Protein AF-A0A9P4MHE4-F1 (afdb_monomer_lite)

Foldseek 3Di:
DDDDDPPPPDQDPVNVVVVVVVVVVVVQLVVLVVQLVVLLVVLVVCCVPPLLPLAQVSLVSNLVSCCSNVVPNGDDCPDSSVVSNVSNVVSVVVVVVVVVVVVVVVVVVD

Sequence (110 aa):
MTAPTASHTVPTASDVSSIAQDATKGQSDVDRAKNFAATASALGEKILQHPSEVTAQDANALKSAEAKHTGIRNPPADSVSAAAARLAAANEKAARLGKEAGAALEKADE

Structure (mmCIF, N/CA/C/O backbone):
data_AF-A0A9P4MHE4-F1
#
_entry.id   AF-A0A9P4MHE4-F1
#
loop_
_atom_site.group_PDB
_atom_site.id
_atom_site.type_symbol
_atom_site.label_atom_id
_atom_site.label_alt_id
_atom_site.label_comp_id
_atom_site.label_asym_id
_atom_site.label_entity_id
_atom_site.label_seq_id
_atom_site.pdbx_PDB_ins_code
_atom_site.Cartn_x
_atom_site.Cartn_y
_atom_site.Cartn_z
_atom_site.occupancy
_atom_site.B_iso_or_equiv
_atom_site.auth_seq_id
_atom_site.auth_comp_id
_atom_site.auth_asym_id
_atom_site.auth_atom_id
_atom_site.pdbx_PDB_model_num
ATOM 1 N N . MET A 1 1 ? -50.606 7.468 44.187 1.00 39.16 1 MET A N 1
ATOM 2 C CA . MET A 1 1 ? -49.773 7.948 43.067 1.00 39.16 1 MET A CA 1
ATOM 3 C C . MET A 1 1 ? -48.390 8.245 43.624 1.00 39.16 1 MET A C 1
ATOM 5 O O . MET A 1 1 ? -48.213 9.276 44.254 1.00 39.16 1 MET A O 1
ATOM 9 N N . THR A 1 2 ? -47.453 7.309 43.506 1.00 40.31 2 THR A N 1
ATOM 10 C CA . THR A 1 2 ? -46.069 7.450 43.986 1.00 40.31 2 THR A CA 1
ATOM 11 C C . THR A 1 2 ? -45.162 7.580 42.767 1.00 40.31 2 THR A C 1
ATOM 13 O O . THR A 1 2 ? -45.128 6.689 41.923 1.00 40.31 2 THR A O 1
ATOM 16 N N . ALA A 1 3 ? -44.496 8.727 42.637 1.00 42.62 3 ALA A N 1
ATOM 17 C CA . ALA A 1 3 ? -43.546 8.991 41.562 1.00 42.62 3 ALA A CA 1
ATOM 18 C C . ALA A 1 3 ? -42.250 8.189 41.794 1.00 42.62 3 ALA A C 1
ATOM 20 O O . ALA A 1 3 ? -41.770 8.160 42.930 1.00 42.62 3 ALA A O 1
ATOM 21 N N . PRO A 1 4 ? -41.657 7.557 40.766 1.00 51.12 4 PRO A N 1
ATOM 22 C CA . PRO A 1 4 ? -40.321 6.997 40.888 1.00 51.12 4 PRO A CA 1
ATOM 23 C C . PRO A 1 4 ? -39.298 8.138 40.856 1.00 51.12 4 PRO A C 1
ATOM 25 O O . PRO A 1 4 ? -39.131 8.823 39.847 1.00 51.12 4 PRO A O 1
ATOM 28 N N . THR A 1 5 ? -38.618 8.351 41.979 1.00 49.19 5 THR A N 1
ATOM 29 C CA . THR A 1 5 ? -37.421 9.188 42.063 1.00 49.19 5 THR A CA 1
ATOM 30 C C . THR A 1 5 ? -36.362 8.569 41.155 1.00 49.19 5 THR A C 1
ATOM 32 O O . THR A 1 5 ? -35.844 7.493 41.446 1.00 49.19 5 THR A O 1
ATOM 35 N N . ALA A 1 6 ? -36.070 9.209 40.024 1.00 53.03 6 ALA A N 1
ATOM 36 C CA . ALA A 1 6 ? -34.950 8.818 39.182 1.00 53.03 6 ALA A CA 1
ATOM 37 C C . ALA A 1 6 ? -33.659 9.028 39.986 1.00 53.03 6 ALA A C 1
ATOM 39 O O . ALA A 1 6 ? -33.253 10.167 40.221 1.00 53.03 6 ALA A O 1
ATOM 40 N N . SER A 1 7 ? -33.049 7.933 40.447 1.00 48.25 7 SER A N 1
ATOM 41 C CA . SER A 1 7 ? -31.710 7.940 41.033 1.00 48.25 7 SER A CA 1
ATOM 42 C C . SER A 1 7 ? -30.743 8.573 40.038 1.00 48.25 7 SER A C 1
ATOM 44 O O . SER A 1 7 ? -30.373 7.968 39.035 1.00 48.25 7 SER A O 1
ATOM 46 N N . HIS A 1 8 ? -30.355 9.814 40.315 1.00 53.66 8 HIS A N 1
ATOM 47 C CA . HIS A 1 8 ? -29.248 10.483 39.654 1.00 53.66 8 HIS A CA 1
ATOM 48 C C . HIS A 1 8 ? -27.963 9.828 40.178 1.00 53.66 8 HIS A C 1
ATOM 50 O O . HIS A 1 8 ? -27.409 10.238 41.197 1.00 53.66 8 HIS A O 1
ATOM 56 N N . THR A 1 9 ? -27.536 8.737 39.541 1.00 62.50 9 THR A N 1
ATOM 57 C CA . THR A 1 9 ? -26.241 8.116 39.828 1.00 62.50 9 THR A CA 1
ATOM 58 C C . THR A 1 9 ? -25.162 9.073 39.345 1.00 62.50 9 THR A C 1
ATOM 60 O O . THR A 1 9 ? -24.913 9.191 38.148 1.00 62.50 9 THR A O 1
ATOM 63 N N . VAL A 1 10 ? -24.556 9.804 40.278 1.00 69.75 10 VAL A N 1
ATOM 64 C CA . VAL A 1 10 ? -23.363 10.603 40.000 1.00 69.75 10 VAL A CA 1
ATOM 65 C C . VAL A 1 10 ? -22.253 9.612 39.631 1.00 69.75 10 VAL A C 1
ATOM 67 O O . VAL A 1 10 ? -21.977 8.724 40.442 1.00 69.75 10 VAL A O 1
ATOM 70 N N . PRO A 1 11 ? -21.652 9.690 38.430 1.00 65.56 11 PRO A N 1
ATOM 71 C CA . PRO A 1 11 ? -20.601 8.759 38.038 1.00 65.56 11 PRO A CA 1
ATOM 72 C C . PRO A 1 11 ? -19.432 8.865 39.020 1.00 65.56 11 PRO A C 1
ATOM 74 O O . PRO A 1 11 ? -18.929 9.955 39.302 1.00 65.56 11 PRO A O 1
ATOM 77 N N . THR A 1 12 ? -19.028 7.727 39.578 1.00 75.00 12 THR A N 1
ATOM 78 C CA . THR A 1 12 ? -17.900 7.640 40.505 1.00 75.00 12 THR A CA 1
ATOM 79 C C . THR A 1 12 ? -16.582 7.773 39.737 1.00 75.00 12 THR A C 1
ATOM 81 O O . THR A 1 12 ? -16.541 7.649 38.511 1.00 75.00 12 THR A O 1
ATOM 84 N N . ALA A 1 13 ? -15.465 8.001 40.433 1.00 73.19 13 ALA A N 1
ATOM 85 C CA . ALA A 1 13 ? -14.149 8.099 39.790 1.00 73.19 13 ALA A CA 1
ATOM 86 C C . ALA A 1 13 ? -13.804 6.864 38.923 1.00 73.19 13 ALA A C 1
ATOM 88 O O . ALA A 1 13 ? -13.125 6.991 37.902 1.00 73.19 13 ALA A O 1
ATOM 89 N N . SER A 1 14 ? -14.314 5.683 39.290 1.00 74.56 14 SER A N 1
ATOM 90 C CA . SER A 1 14 ? -14.167 4.439 38.526 1.00 74.56 14 SER A CA 1
ATOM 91 C C . SER A 1 14 ? -14.968 4.442 37.218 1.00 74.56 14 SER A C 1
ATOM 93 O O . SER A 1 14 ? -14.475 3.951 36.199 1.00 74.56 14 SER A O 1
ATOM 95 N N . ASP A 1 15 ? -16.160 5.043 37.214 1.00 74.94 15 ASP A N 1
ATOM 96 C CA . ASP A 1 15 ? -16.989 5.195 36.013 1.00 74.94 15 ASP A CA 1
ATOM 97 C C . ASP A 1 15 ? -16.339 6.175 35.030 1.00 74.94 15 ASP A C 1
ATOM 99 O O . ASP A 1 15 ? -16.204 5.878 33.845 1.00 74.94 15 ASP A O 1
ATOM 103 N N . VAL A 1 16 ? -15.835 7.310 35.531 1.00 74.12 16 VAL A N 1
ATOM 104 C CA . VAL A 1 16 ? -15.132 8.314 34.711 1.00 74.12 16 VAL A CA 1
ATOM 105 C C . VAL A 1 16 ? -13.859 7.733 34.088 1.00 74.12 16 VAL A C 1
ATOM 107 O O . VAL A 1 16 ? -13.575 7.983 32.917 1.00 74.12 16 VAL A O 1
ATOM 110 N N . SER A 1 17 ? -13.107 6.918 34.836 1.00 75.50 17 SER A N 1
ATOM 111 C CA . SER A 1 17 ? -11.908 6.252 34.314 1.00 75.50 17 SER A CA 1
ATOM 112 C C . SER A 1 17 ? -12.244 5.243 33.210 1.00 75.50 17 SER A C 1
ATOM 114 O O . SER A 1 17 ? -11.573 5.219 32.179 1.00 75.50 17 SER A O 1
ATOM 116 N N . SER A 1 18 ? -13.320 4.469 33.378 1.00 71.12 18 SER A N 1
ATOM 117 C CA . SER A 1 18 ? -13.773 3.497 32.374 1.00 71.12 18 SER A CA 1
ATOM 118 C C . SER A 1 18 ? -14.263 4.184 31.095 1.00 71.12 18 SER A C 1
ATOM 120 O O . SER A 1 18 ? -13.875 3.785 30.000 1.00 71.12 18 SER A O 1
ATOM 122 N N . ILE A 1 19 ? -15.031 5.273 31.221 1.00 73.25 19 ILE A N 1
ATOM 123 C CA . ILE A 1 19 ? -15.493 6.090 30.086 1.00 73.25 19 ILE A CA 1
ATOM 124 C C . ILE A 1 19 ? -14.304 6.707 29.334 1.00 73.25 19 ILE A C 1
ATOM 126 O O . ILE A 1 19 ? -14.277 6.698 28.105 1.00 73.25 19 ILE A O 1
ATOM 130 N N . ALA A 1 20 ? -13.291 7.207 30.049 1.00 70.75 20 ALA A N 1
ATOM 131 C CA . ALA A 1 20 ? -12.090 7.768 29.430 1.00 70.75 20 ALA A CA 1
ATOM 132 C C . ALA A 1 20 ? -11.262 6.707 28.682 1.00 70.75 20 ALA A C 1
ATOM 134 O O . ALA A 1 20 ? -10.747 6.973 27.594 1.00 70.75 20 ALA A O 1
ATOM 135 N N . GLN A 1 21 ? -11.145 5.494 29.232 1.00 69.38 21 GLN A N 1
ATOM 136 C CA . GLN A 1 21 ? -10.486 4.373 28.556 1.00 69.38 21 GLN A CA 1
ATOM 137 C C . GLN A 1 21 ? -11.248 3.910 27.307 1.00 69.38 21 GLN A C 1
ATOM 139 O O . GLN A 1 21 ? -10.626 3.567 26.305 1.00 69.38 21 GLN A O 1
ATOM 144 N N . ASP A 1 22 ? -12.578 3.914 27.341 1.00 66.00 22 ASP A N 1
ATOM 145 C CA . ASP A 1 22 ? -13.399 3.530 26.191 1.00 66.00 22 ASP A CA 1
ATOM 146 C C . ASP A 1 22 ? -13.330 4.585 25.073 1.00 66.00 22 ASP A C 1
ATOM 148 O O . ASP A 1 22 ? -13.058 4.266 23.914 1.00 66.00 22 ASP A O 1
ATOM 152 N N . ALA A 1 23 ? -13.422 5.868 25.439 1.00 63.88 23 ALA A N 1
ATOM 153 C CA . ALA A 1 23 ? -13.277 6.985 24.508 1.00 63.88 23 ALA A CA 1
ATOM 154 C C . ALA A 1 23 ? -11.889 7.018 23.838 1.00 63.8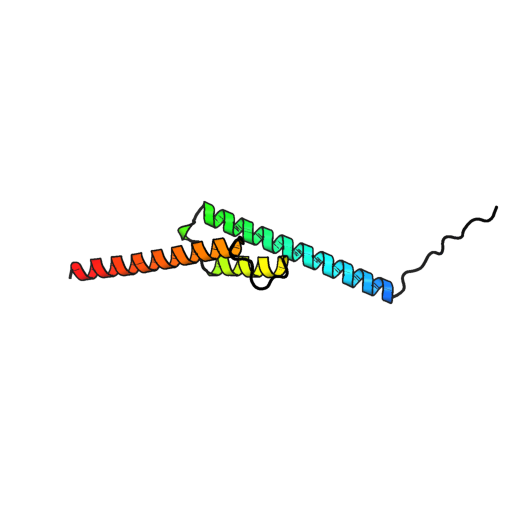8 23 ALA A C 1
ATOM 156 O O . ALA A 1 23 ? -11.781 7.230 22.630 1.00 63.88 23 ALA A O 1
ATOM 157 N N . THR A 1 24 ? -10.817 6.762 24.597 1.00 68.88 24 THR A N 1
ATOM 158 C CA . THR A 1 24 ? -9.444 6.718 24.057 1.00 68.88 24 THR A CA 1
ATOM 159 C C . THR A 1 24 ? -9.212 5.528 23.128 1.00 68.88 24 THR A C 1
ATOM 161 O O . THR A 1 24 ? -8.518 5.675 22.118 1.00 68.88 24 THR A O 1
ATOM 164 N N . LYS A 1 25 ? -9.819 4.366 23.406 1.00 69.00 25 LYS A N 1
ATOM 165 C CA . LYS A 1 25 ? -9.813 3.220 22.481 1.00 69.00 25 LYS A CA 1
ATOM 166 C C . LYS A 1 25 ? -10.545 3.550 21.182 1.00 69.00 25 LYS A C 1
ATOM 168 O O . LYS A 1 25 ? -9.944 3.416 20.119 1.00 69.00 25 LYS A O 1
ATOM 173 N N . GLY A 1 26 ? -11.767 4.082 21.269 1.00 71.06 26 GLY A N 1
ATOM 174 C CA . GLY A 1 26 ? -12.547 4.489 20.097 1.00 71.06 26 GLY A CA 1
ATOM 175 C C . GLY A 1 26 ? -11.821 5.519 19.228 1.00 71.06 26 GLY A C 1
ATOM 176 O O . GLY A 1 26 ? -11.776 5.385 18.005 1.00 71.06 26 GLY A O 1
ATOM 177 N N . GLN A 1 27 ? -11.163 6.503 19.847 1.00 73.06 27 GLN A N 1
ATOM 178 C CA . GLN A 1 27 ? -10.353 7.485 19.123 1.00 73.06 27 GLN A CA 1
ATOM 179 C C . GLN A 1 27 ? -9.153 6.824 18.423 1.00 73.06 27 GLN A C 1
ATOM 181 O O . GLN A 1 27 ? -8.900 7.074 17.245 1.00 73.06 27 GLN A O 1
ATOM 186 N N . SER A 1 28 ? -8.480 5.893 19.104 1.00 82.31 28 SER A N 1
ATOM 187 C CA . SER A 1 28 ? -7.350 5.139 18.549 1.00 82.31 28 SER A CA 1
ATOM 188 C C . SER A 1 28 ? -7.742 4.227 17.378 1.00 82.31 28 SER A C 1
ATOM 190 O O . SER A 1 28 ? -6.923 3.981 16.491 1.00 82.31 28 SER A O 1
ATOM 192 N N . ASP A 1 29 ? -8.959 3.680 17.357 1.00 82.62 29 ASP A N 1
ATOM 193 C CA . ASP A 1 29 ? -9.480 2.904 16.222 1.00 82.62 29 ASP A CA 1
ATOM 194 C C . ASP A 1 29 ? -9.782 3.800 15.011 1.00 82.62 29 ASP A C 1
ATOM 196 O O . ASP A 1 29 ? -9.388 3.479 13.885 1.00 82.62 29 ASP A O 1
ATOM 200 N N . VAL A 1 30 ? -10.400 4.963 15.244 1.00 86.94 30 VAL A N 1
ATOM 201 C CA . VAL A 1 30 ? -10.672 5.964 14.200 1.00 86.94 30 VAL A CA 1
ATOM 202 C C . VAL A 1 30 ? -9.374 6.476 13.576 1.00 86.94 30 VAL A C 1
ATOM 204 O O . VAL A 1 30 ? -9.276 6.577 12.351 1.00 86.94 30 VAL A O 1
ATOM 207 N N . ASP A 1 31 ? -8.358 6.760 14.387 1.00 89.44 31 ASP A N 1
ATOM 208 C CA . ASP A 1 31 ? -7.068 7.251 13.900 1.00 89.44 31 ASP A CA 1
ATOM 209 C C . ASP A 1 31 ? -6.333 6.192 13.067 1.00 89.44 31 ASP A C 1
ATOM 211 O O . ASP A 1 31 ? -5.772 6.501 12.013 1.00 89.44 31 ASP A O 1
ATOM 215 N N . ARG A 1 32 ? -6.398 4.916 13.472 1.00 90.38 32 ARG A N 1
ATOM 216 C CA . ARG A 1 32 ? -5.832 3.801 12.694 1.00 90.38 32 ARG A CA 1
ATOM 217 C C . ARG A 1 32 ? -6.544 3.615 11.355 1.00 90.38 32 ARG A C 1
ATOM 219 O O . ARG A 1 32 ? -5.867 3.421 10.345 1.00 90.38 32 ARG A O 1
ATOM 226 N N . ALA A 1 33 ? -7.873 3.727 11.331 1.00 89.69 33 ALA A N 1
ATOM 227 C CA . ALA A 1 33 ? -8.661 3.667 10.101 1.00 89.69 33 ALA A CA 1
ATOM 228 C C . ALA A 1 33 ? -8.340 4.829 9.149 1.00 89.69 33 ALA A C 1
ATOM 230 O O . ALA A 1 33 ? -8.082 4.600 7.968 1.00 89.69 33 ALA A O 1
ATOM 231 N N . LYS A 1 34 ? -8.274 6.065 9.663 1.00 92.38 34 LYS A N 1
ATOM 232 C CA . LYS A 1 34 ? -7.893 7.249 8.877 1.00 92.38 34 LYS A CA 1
ATOM 233 C C . LYS A 1 34 ? -6.486 7.123 8.305 1.00 92.38 34 LYS A C 1
ATOM 235 O O . LYS A 1 34 ? -6.281 7.399 7.127 1.00 92.38 34 LYS A O 1
ATOM 240 N N . ASN A 1 35 ? -5.530 6.671 9.116 1.00 92.38 35 ASN A N 1
ATOM 241 C CA . ASN A 1 35 ? -4.155 6.463 8.674 1.00 92.38 35 ASN A CA 1
ATOM 242 C C . ASN A 1 35 ? -4.066 5.404 7.565 1.00 92.38 35 ASN A C 1
ATOM 244 O O . ASN A 1 35 ? -3.373 5.611 6.570 1.00 92.38 35 ASN A O 1
ATOM 248 N N . PHE A 1 36 ? -4.774 4.280 7.711 1.00 93.06 36 PHE A N 1
ATOM 249 C CA . PHE A 1 36 ? -4.840 3.262 6.664 1.00 93.06 36 PHE A CA 1
ATOM 250 C C . PHE A 1 36 ? -5.470 3.798 5.378 1.00 93.06 36 PHE A C 1
ATOM 252 O O . PHE A 1 36 ? -4.852 3.672 4.325 1.00 93.06 36 PHE A O 1
ATOM 259 N N . ALA A 1 37 ? -6.625 4.461 5.462 1.00 93.38 37 ALA A N 1
ATOM 260 C CA . ALA A 1 37 ? -7.290 5.044 4.300 1.00 93.38 37 ALA A CA 1
ATOM 261 C C . ALA A 1 37 ? -6.400 6.069 3.578 1.00 93.38 37 ALA A C 1
ATOM 263 O O . ALA A 1 37 ? -6.237 5.986 2.367 1.00 93.38 37 ALA A O 1
ATOM 264 N N . ALA A 1 38 ? -5.757 6.982 4.313 1.00 94.00 38 ALA A N 1
ATOM 265 C CA . ALA A 1 38 ? -4.849 7.971 3.732 1.00 94.00 38 ALA A CA 1
ATOM 266 C C . ALA A 1 38 ? -3.649 7.314 3.028 1.00 94.00 38 ALA A C 1
ATOM 268 O O . ALA A 1 38 ? -3.295 7.697 1.915 1.00 94.00 38 ALA A O 1
ATOM 269 N N . THR A 1 39 ? -3.058 6.289 3.651 1.00 93.56 39 THR A N 1
ATOM 270 C CA . THR A 1 39 ? -1.913 5.560 3.080 1.00 93.56 39 THR A CA 1
ATOM 271 C C . THR A 1 39 ? -2.325 4.768 1.837 1.00 93.56 39 THR A C 1
ATOM 273 O O . THR A 1 39 ? -1.602 4.754 0.844 1.00 93.56 39 THR A O 1
ATOM 276 N N . ALA A 1 40 ? -3.498 4.128 1.873 1.00 92.88 40 ALA A N 1
ATOM 277 C CA . ALA A 1 40 ? -4.051 3.376 0.753 1.00 92.88 40 ALA A CA 1
ATOM 278 C C . ALA A 1 40 ? -4.381 4.288 -0.435 1.00 92.88 40 ALA A C 1
ATOM 280 O O . ALA A 1 40 ? -4.027 3.951 -1.561 1.00 92.88 40 ALA A O 1
ATOM 281 N N . SER A 1 41 ? -4.996 5.450 -0.191 1.00 93.44 41 SER A N 1
ATOM 282 C CA . SER A 1 41 ? -5.305 6.429 -1.237 1.00 93.44 41 SER A CA 1
ATOM 283 C C . SER A 1 41 ? -4.042 6.996 -1.877 1.00 93.44 41 SER A C 1
ATOM 285 O O . SER A 1 41 ? -3.923 6.951 -3.096 1.00 93.44 41 SER A O 1
ATOM 287 N N . ALA A 1 42 ? -3.068 7.447 -1.077 1.00 92.25 42 ALA A N 1
ATOM 288 C CA . ALA A 1 42 ? -1.813 7.989 -1.601 1.00 92.25 42 ALA A CA 1
ATOM 289 C C . ALA A 1 42 ? -1.053 6.956 -2.449 1.00 92.25 42 ALA A C 1
ATOM 291 O O . ALA A 1 42 ? -0.524 7.272 -3.515 1.00 92.25 42 ALA A O 1
ATOM 292 N N . LEU A 1 43 ? -1.034 5.693 -2.008 1.00 92.62 43 LEU A N 1
ATOM 293 C CA . LEU A 1 43 ? -0.425 4.624 -2.789 1.00 92.62 43 LEU A CA 1
ATOM 294 C C . LEU A 1 43 ? -1.241 4.282 -4.039 1.00 92.62 43 LEU A C 1
ATOM 296 O O . LEU A 1 43 ? -0.657 4.052 -5.091 1.00 92.62 43 LEU A O 1
ATOM 300 N N . GLY A 1 44 ? -2.571 4.280 -3.954 1.00 92.06 44 GLY A N 1
ATOM 301 C CA . GLY A 1 44 ? -3.455 4.085 -5.103 1.00 92.06 44 GLY A CA 1
ATOM 302 C C . GLY A 1 44 ? -3.236 5.141 -6.187 1.00 92.06 44 GLY A C 1
ATOM 303 O O . GLY A 1 44 ? -3.080 4.798 -7.356 1.00 92.06 44 GLY A O 1
ATOM 304 N N . GLU A 1 45 ? -3.130 6.412 -5.803 1.00 93.75 45 GLU A N 1
ATOM 305 C CA . GLU A 1 45 ? -2.795 7.507 -6.718 1.00 93.75 45 GLU A CA 1
ATOM 306 C C . GLU A 1 45 ? -1.413 7.316 -7.345 1.00 93.75 45 GLU A C 1
ATOM 308 O O . GLU A 1 45 ? -1.270 7.432 -8.563 1.00 93.75 45 GLU A O 1
ATOM 313 N N . LYS A 1 46 ? -0.408 6.941 -6.543 1.00 92.75 46 LYS A N 1
ATOM 314 C CA . LYS A 1 46 ? 0.940 6.653 -7.045 1.00 92.75 46 LYS A CA 1
ATOM 315 C C . LYS A 1 46 ? 0.948 5.486 -8.033 1.00 92.75 46 LYS A C 1
ATOM 317 O O . LYS A 1 46 ? 1.612 5.574 -9.057 1.00 92.75 46 LYS A O 1
ATOM 322 N N . ILE A 1 47 ? 0.186 4.424 -7.774 1.00 92.75 47 ILE A N 1
ATOM 323 C CA . ILE A 1 47 ? 0.032 3.286 -8.694 1.00 92.75 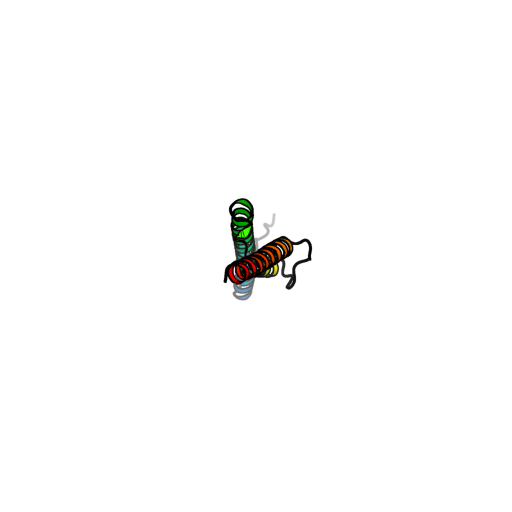47 ILE A CA 1
ATOM 324 C C . ILE A 1 47 ? -0.587 3.735 -10.024 1.00 92.75 47 ILE A C 1
ATOM 326 O O . ILE A 1 47 ? -0.163 3.268 -11.076 1.00 92.75 47 ILE A O 1
ATOM 330 N N . LEU A 1 48 ? -1.578 4.630 -9.988 1.00 91.50 48 LEU A N 1
ATOM 331 C CA . LEU A 1 48 ? -2.259 5.115 -11.190 1.00 91.50 48 LEU A CA 1
ATOM 332 C C . LEU A 1 48 ? -1.391 6.069 -12.020 1.00 91.50 48 LEU A C 1
ATOM 334 O O . LEU A 1 48 ? -1.390 5.975 -13.244 1.00 91.50 48 LEU A O 1
ATOM 338 N N . GLN A 1 49 ? -0.676 6.987 -11.369 1.00 94.00 49 GLN A N 1
ATOM 339 C CA . GLN A 1 49 ? 0.101 8.029 -12.051 1.00 94.00 49 GLN A CA 1
ATOM 340 C C . GLN A 1 49 ? 1.515 7.562 -12.407 1.00 94.00 49 GLN A C 1
ATOM 342 O O . GLN A 1 49 ? 2.005 7.820 -13.505 1.00 94.00 49 GLN A O 1
ATOM 347 N N . HIS A 1 50 ? 2.161 6.851 -11.485 1.00 92.88 50 HIS A N 1
ATOM 348 C CA . HIS A 1 50 ? 3.568 6.467 -11.556 1.00 92.88 50 HIS A CA 1
ATOM 349 C C . HIS A 1 50 ? 3.766 5.015 -11.087 1.00 92.88 50 HIS A C 1
ATOM 351 O O . HIS A 1 50 ? 4.464 4.761 -10.098 1.00 92.88 50 HIS A O 1
ATOM 357 N N . PRO A 1 51 ? 3.182 4.023 -11.791 1.00 88.38 51 PRO A N 1
ATOM 358 C CA . PRO A 1 51 ? 3.230 2.624 -11.369 1.00 88.38 51 PRO A CA 1
ATOM 359 C C . PRO A 1 51 ? 4.656 2.100 -11.198 1.00 88.38 51 PRO A C 1
ATOM 361 O O . PRO A 1 51 ? 4.892 1.303 -10.296 1.00 88.38 51 PRO A O 1
ATOM 364 N N . SER A 1 52 ? 5.610 2.569 -12.010 1.00 90.12 52 SER A N 1
ATOM 365 C CA . SER A 1 52 ? 7.032 2.198 -11.954 1.00 90.12 52 SER A CA 1
ATOM 366 C C . SER A 1 52 ? 7.789 2.773 -10.754 1.00 90.12 52 SER A C 1
ATOM 368 O O . SER A 1 52 ? 8.868 2.288 -10.423 1.00 90.12 52 SER A O 1
ATOM 370 N N . GLU A 1 53 ? 7.248 3.800 -10.098 1.00 91.75 53 GLU A N 1
ATOM 371 C CA . GLU A 1 53 ? 7.864 4.445 -8.932 1.00 91.75 53 GLU A CA 1
ATOM 372 C C . GLU A 1 53 ? 7.396 3.842 -7.607 1.00 91.75 53 GLU A C 1
ATOM 374 O O . GLU A 1 53 ? 7.848 4.256 -6.537 1.00 91.75 53 GLU A O 1
ATOM 379 N N . VAL A 1 54 ? 6.469 2.884 -7.645 1.00 92.44 54 VAL A N 1
ATOM 380 C CA . VAL A 1 54 ? 6.011 2.173 -6.450 1.00 92.44 54 VAL A CA 1
ATOM 381 C C . VAL A 1 54 ? 7.163 1.344 -5.890 1.00 92.44 54 VAL A C 1
ATOM 383 O O . VAL A 1 54 ? 7.730 0.500 -6.585 1.00 92.44 54 VAL A O 1
ATOM 386 N N . THR A 1 55 ? 7.499 1.587 -4.622 1.00 93.62 55 THR A N 1
ATOM 387 C CA . THR A 1 55 ? 8.662 0.997 -3.949 1.00 93.62 55 THR A CA 1
ATOM 388 C C . THR A 1 55 ? 8.269 0.042 -2.825 1.00 93.62 55 THR A C 1
ATOM 390 O O . THR A 1 55 ? 7.141 0.044 -2.326 1.00 93.62 55 THR A O 1
ATOM 393 N N . ALA A 1 56 ? 9.238 -0.750 -2.355 1.00 92.88 56 ALA A N 1
ATOM 394 C CA . ALA A 1 56 ? 9.052 -1.615 -1.192 1.00 92.88 56 ALA A CA 1
ATOM 395 C C . ALA A 1 56 ? 8.731 -0.819 0.089 1.00 92.88 56 ALA A C 1
ATOM 397 O O . ALA A 1 56 ? 8.039 -1.323 0.975 1.00 92.88 56 ALA A O 1
ATOM 398 N N . GLN A 1 57 ? 9.197 0.431 0.188 1.00 92.94 57 GLN A N 1
ATOM 399 C CA . GLN A 1 57 ? 8.878 1.313 1.309 1.00 92.94 57 GLN A CA 1
ATOM 400 C C . GLN A 1 57 ? 7.389 1.670 1.329 1.00 92.94 57 GLN A C 1
ATOM 402 O O . GLN A 1 57 ? 6.760 1.579 2.384 1.00 92.94 57 GLN A O 1
ATOM 407 N N . ASP A 1 58 ? 6.818 2.003 0.169 1.00 92.19 58 ASP A N 1
ATOM 408 C CA . ASP A 1 58 ? 5.394 2.325 0.046 1.00 92.19 58 ASP A CA 1
ATOM 409 C C . ASP A 1 58 ? 4.522 1.124 0.447 1.00 92.19 58 ASP A C 1
ATOM 411 O O . ASP A 1 58 ? 3.589 1.244 1.245 1.00 92.19 58 ASP A O 1
ATOM 415 N N . ALA A 1 59 ? 4.885 -0.069 -0.035 1.00 92.31 59 ALA A N 1
ATOM 416 C CA . ALA A 1 59 ? 4.201 -1.310 0.316 1.00 92.31 59 ALA A CA 1
ATOM 417 C C . ALA A 1 59 ? 4.294 -1.634 1.819 1.00 92.31 59 ALA A C 1
ATOM 419 O O . ALA A 1 59 ? 3.306 -2.045 2.432 1.00 92.31 59 ALA A O 1
ATOM 420 N N . ASN A 1 60 ? 5.457 -1.415 2.442 1.00 93.12 60 ASN A N 1
ATOM 421 C CA . ASN A 1 60 ? 5.648 -1.628 3.879 1.00 93.12 60 ASN A CA 1
ATOM 422 C C . ASN A 1 60 ? 4.869 -0.622 4.737 1.00 93.12 60 ASN A C 1
ATOM 424 O O . ASN A 1 60 ? 4.333 -1.002 5.783 1.00 93.12 60 ASN A O 1
ATOM 428 N N . ALA A 1 61 ? 4.774 0.638 4.304 1.00 92.81 61 ALA A N 1
ATOM 429 C CA . ALA A 1 61 ? 3.957 1.645 4.974 1.00 92.81 61 ALA A CA 1
ATOM 430 C C . ALA A 1 61 ? 2.480 1.229 4.975 1.00 92.81 61 ALA A C 1
ATOM 432 O O . ALA A 1 61 ? 1.848 1.201 6.036 1.00 92.81 61 ALA A O 1
ATOM 433 N N . LEU A 1 62 ? 1.964 0.798 3.817 1.00 93.69 62 LEU A N 1
ATOM 434 C CA . LEU A 1 62 ? 0.595 0.305 3.704 1.00 93.69 62 LEU A CA 1
ATOM 435 C C . LEU A 1 62 ? 0.368 -0.958 4.544 1.00 93.69 62 LEU A C 1
ATOM 437 O O . LEU A 1 62 ? -0.625 -1.039 5.261 1.00 93.69 62 LEU A O 1
ATOM 441 N N . LYS A 1 63 ? 1.311 -1.909 4.537 1.00 93.12 63 LYS A N 1
ATOM 442 C CA . LYS A 1 63 ? 1.246 -3.130 5.358 1.00 93.12 63 LYS A CA 1
ATOM 443 C C . LYS A 1 63 ? 1.176 -2.825 6.854 1.00 93.12 63 LYS A C 1
ATOM 445 O O . LYS A 1 63 ? 0.396 -3.438 7.577 1.00 93.12 63 LYS A O 1
ATOM 450 N N . SER A 1 64 ? 1.981 -1.874 7.327 1.00 92.44 64 SER A N 1
ATOM 451 C CA . SER A 1 64 ? 1.981 -1.439 8.729 1.00 92.44 64 SER A CA 1
ATOM 452 C C . SER A 1 64 ? 0.661 -0.770 9.109 1.00 92.44 64 SER A C 1
AT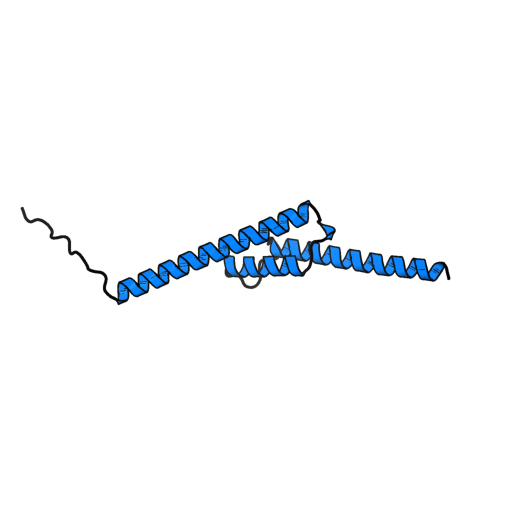OM 454 O O . SER A 1 64 ? 0.102 -1.051 10.171 1.00 92.44 64 SER A O 1
ATOM 456 N N . ALA A 1 65 ? 0.131 0.084 8.232 1.00 91.75 65 ALA A N 1
ATOM 457 C CA . ALA A 1 65 ? -1.156 0.731 8.443 1.00 91.75 65 ALA A CA 1
ATOM 458 C C . ALA A 1 65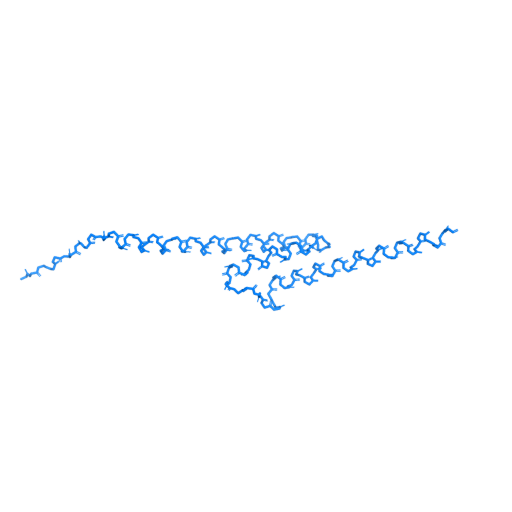 ? -2.311 -0.288 8.454 1.00 91.75 65 ALA A C 1
ATOM 460 O O . ALA A 1 65 ? -3.152 -0.247 9.350 1.00 91.75 65 ALA A O 1
ATOM 461 N N . GLU A 1 66 ? -2.300 -1.250 7.528 1.00 91.50 66 GLU A N 1
ATOM 462 C CA . GLU A 1 66 ? -3.289 -2.328 7.432 1.00 91.50 66 GLU A CA 1
ATOM 463 C C . GLU A 1 66 ? -3.256 -3.239 8.662 1.00 91.50 66 GLU A C 1
ATOM 465 O O . GLU A 1 66 ? -4.301 -3.540 9.236 1.00 91.50 66 GLU A O 1
ATOM 470 N N . ALA A 1 67 ? -2.067 -3.627 9.129 1.00 92.06 67 ALA A N 1
ATOM 471 C CA . ALA A 1 67 ? -1.918 -4.466 10.315 1.00 92.06 67 ALA A CA 1
ATOM 472 C C . ALA A 1 67 ? -2.422 -3.775 11.590 1.00 92.06 67 ALA A C 1
ATOM 474 O O . ALA A 1 67 ? -3.027 -4.411 12.450 1.00 92.06 67 ALA A O 1
ATOM 475 N N . LYS A 1 68 ? -2.211 -2.459 11.709 1.00 89.31 68 LYS A N 1
ATOM 476 C CA . LYS A 1 68 ? -2.746 -1.663 12.824 1.00 89.31 68 LYS A CA 1
ATOM 477 C C . LYS A 1 68 ? -4.265 -1.534 12.744 1.00 89.31 68 LYS A C 1
ATOM 479 O O . LYS A 1 68 ? -4.927 -1.615 13.777 1.00 89.31 68 LYS A O 1
ATOM 484 N N . HIS A 1 69 ? -4.799 -1.325 11.543 1.00 89.12 69 HIS A N 1
ATOM 485 C CA . HIS A 1 69 ? -6.230 -1.147 11.315 1.00 89.12 69 HIS A CA 1
ATOM 486 C C . HIS A 1 69 ? -7.023 -2.444 11.523 1.00 89.12 69 HIS A C 1
ATOM 488 O O . HIS A 1 69 ? -8.025 -2.441 12.226 1.00 89.12 69 HIS A O 1
ATOM 494 N N . THR A 1 70 ? -6.546 -3.554 10.961 1.00 87.62 70 THR A N 1
ATOM 495 C CA . THR A 1 70 ? -7.210 -4.868 11.031 1.00 87.62 70 THR A CA 1
ATOM 496 C C . THR A 1 70 ? -6.858 -5.659 12.291 1.00 87.62 70 THR A C 1
ATOM 498 O O . THR A 1 70 ? -7.528 -6.635 12.614 1.00 87.62 70 THR A O 1
ATOM 501 N N . GLY A 1 71 ? -5.779 -5.289 12.990 1.00 87.12 71 GLY A N 1
ATOM 502 C CA . GLY A 1 71 ? -5.206 -6.081 14.082 1.00 87.12 71 GLY A CA 1
ATOM 503 C C . GLY A 1 71 ? -4.451 -7.332 13.611 1.00 87.12 71 GLY A C 1
ATOM 504 O O . GLY A 1 71 ? -3.938 -8.087 14.437 1.00 87.12 71 GLY A O 1
ATOM 505 N N . ILE A 1 72 ? -4.348 -7.564 12.297 1.00 87.94 72 ILE A N 1
ATOM 506 C CA . ILE A 1 72 ? -3.705 -8.747 11.721 1.00 87.94 72 ILE A CA 1
ATOM 507 C C . ILE A 1 72 ? -2.263 -8.403 11.353 1.00 87.94 72 ILE A C 1
ATOM 509 O O . ILE A 1 72 ? -1.998 -7.684 10.394 1.00 87.94 72 ILE A O 1
ATOM 513 N N . ARG A 1 73 ? -1.298 -8.967 12.090 1.00 83.62 73 ARG A N 1
ATOM 514 C CA . ARG A 1 73 ? 0.138 -8.678 11.902 1.00 83.62 73 ARG A CA 1
ATOM 515 C C . ARG A 1 73 ? 0.637 -8.936 10.476 1.00 83.62 73 ARG A C 1
ATOM 517 O O . ARG A 1 73 ? 1.546 -8.247 10.016 1.00 83.62 73 ARG A O 1
ATOM 524 N N . ASN A 1 74 ? 0.086 -9.940 9.801 1.00 84.31 74 ASN A N 1
ATOM 525 C CA . ASN A 1 74 ? 0.437 -10.263 8.426 1.00 84.31 74 ASN A CA 1
ATOM 526 C C . ASN A 1 74 ? -0.849 -10.313 7.588 1.00 84.31 74 ASN A C 1
ATOM 528 O O . ASN A 1 74 ? -1.564 -11.313 7.667 1.00 84.31 74 ASN A O 1
ATOM 532 N N . PRO A 1 75 ? -1.162 -9.237 6.844 1.00 82.69 75 PRO A N 1
ATOM 533 C CA . PRO A 1 75 ? -2.342 -9.188 5.992 1.00 82.69 75 PRO A CA 1
ATOM 534 C C . PRO A 1 75 ? -2.372 -10.355 4.990 1.00 82.69 75 PRO A C 1
ATOM 536 O O . PRO A 1 75 ? -1.305 -10.850 4.603 1.00 82.69 75 PRO A O 1
ATOM 539 N N . PRO A 1 76 ? -3.568 -10.815 4.584 1.00 85.00 76 PRO A N 1
ATOM 540 C CA . PRO A 1 76 ? -3.708 -11.906 3.626 1.00 85.00 76 PRO A CA 1
ATOM 541 C C . PRO A 1 76 ? -3.045 -11.575 2.283 1.00 85.00 76 PRO A C 1
ATOM 543 O O . PRO A 1 76 ? -2.839 -10.416 1.933 1.00 85.00 76 PRO A O 1
ATOM 546 N N . ALA A 1 77 ? -2.720 -12.603 1.499 1.00 84.69 77 ALA A N 1
ATOM 547 C CA . ALA A 1 77 ? -2.042 -12.441 0.207 1.00 84.69 77 ALA A CA 1
ATOM 548 C C . ALA A 1 77 ? -2.882 -11.690 -0.848 1.00 84.69 77 ALA A C 1
ATOM 550 O O . ALA A 1 77 ? -2.355 -11.277 -1.884 1.00 84.69 77 ALA A O 1
ATOM 551 N N . ASP A 1 78 ? -4.171 -11.533 -0.572 1.00 88.06 78 ASP A N 1
ATOM 552 C CA . ASP A 1 78 ? -5.188 -10.884 -1.398 1.00 88.06 78 ASP A CA 1
ATOM 553 C C . ASP A 1 78 ? -5.445 -9.442 -0.927 1.00 88.06 78 ASP A C 1
ATOM 555 O O . ASP A 1 78 ? -6.290 -8.740 -1.478 1.00 88.06 78 ASP A O 1
ATOM 559 N N . SER A 1 79 ? -4.715 -8.990 0.098 1.00 88.50 79 SER A N 1
ATOM 560 C CA . SER A 1 79 ? -4.849 -7.652 0.651 1.00 88.50 79 SER A CA 1
ATOM 561 C C . SER A 1 79 ? -4.207 -6.586 -0.238 1.00 88.50 79 SER A C 1
ATOM 563 O O . SER A 1 79 ? -3.354 -6.857 -1.091 1.00 88.50 79 SER A O 1
ATOM 565 N N . VAL A 1 80 ? -4.585 -5.328 -0.003 1.00 87.31 80 VAL A N 1
ATOM 566 C CA . VAL A 1 80 ? -4.067 -4.189 -0.772 1.00 87.31 80 VAL A CA 1
ATOM 567 C C . VAL A 1 80 ? -2.562 -4.019 -0.542 1.00 87.31 80 VAL A C 1
ATOM 569 O O . VAL A 1 80 ? -1.821 -3.750 -1.488 1.00 87.31 80 VAL A O 1
ATOM 572 N N . SER A 1 81 ? -2.073 -4.245 0.684 1.00 89.25 81 SER A N 1
ATOM 573 C CA . SER A 1 81 ? -0.631 -4.196 0.951 1.00 89.25 81 SER A CA 1
ATOM 574 C C . SER A 1 81 ? 0.139 -5.329 0.272 1.00 89.25 81 SER A C 1
ATOM 576 O O . SER A 1 81 ? 1.260 -5.112 -0.193 1.00 89.25 81 SER A O 1
ATOM 578 N N . ALA A 1 82 ? -0.464 -6.514 0.135 1.00 91.25 82 ALA A N 1
ATOM 579 C CA . ALA A 1 82 ? 0.128 -7.616 -0.616 1.00 91.25 82 ALA A CA 1
ATOM 580 C C . ALA A 1 82 ? 0.209 -7.305 -2.121 1.00 91.25 82 ALA A C 1
ATOM 582 O O . ALA A 1 82 ? 1.237 -7.570 -2.750 1.00 91.25 82 ALA A O 1
ATOM 583 N N . ALA A 1 83 ? -0.829 -6.689 -2.695 1.00 91.69 83 ALA A N 1
ATOM 584 C CA . ALA A 1 83 ? -0.814 -6.224 -4.082 1.00 91.69 83 ALA A CA 1
ATOM 585 C C . ALA A 1 83 ? 0.274 -5.160 -4.319 1.00 91.69 83 ALA A C 1
ATOM 587 O O . ALA A 1 83 ? 1.060 -5.278 -5.261 1.00 91.69 83 ALA A O 1
ATOM 588 N N . ALA A 1 84 ? 0.388 -4.179 -3.419 1.00 91.19 84 ALA A N 1
ATOM 589 C CA . ALA A 1 84 ? 1.436 -3.162 -3.471 1.00 91.19 84 ALA A CA 1
ATOM 590 C C . ALA A 1 84 ? 2.849 -3.763 -3.393 1.00 91.19 84 ALA A C 1
ATOM 592 O O . ALA A 1 84 ? 3.733 -3.372 -4.153 1.00 91.19 84 ALA A O 1
ATOM 593 N N . ALA A 1 85 ? 3.062 -4.749 -2.515 1.00 92.88 85 ALA A N 1
ATOM 594 C CA . ALA A 1 85 ? 4.349 -5.429 -2.384 1.00 92.88 85 ALA A CA 1
ATOM 595 C C . ALA A 1 85 ? 4.745 -6.182 -3.664 1.00 92.88 85 ALA A C 1
ATOM 597 O O . ALA A 1 85 ? 5.912 -6.160 -4.055 1.00 92.88 85 ALA A O 1
ATOM 598 N N . ARG A 1 86 ? 3.780 -6.816 -4.345 1.00 92.81 86 ARG A N 1
ATOM 599 C CA . ARG A 1 86 ? 4.022 -7.484 -5.635 1.00 92.81 86 ARG A CA 1
ATOM 600 C C . ARG A 1 86 ? 4.430 -6.490 -6.717 1.00 92.81 86 ARG A C 1
ATOM 602 O O . ARG A 1 86 ? 5.377 -6.763 -7.450 1.00 92.81 86 ARG A O 1
ATOM 609 N N . LEU A 1 87 ? 3.748 -5.348 -6.797 1.00 93.19 87 LEU A N 1
ATOM 610 C CA . LEU A 1 87 ? 4.081 -4.305 -7.766 1.00 93.19 87 LEU A CA 1
ATOM 611 C C . LEU A 1 87 ? 5.475 -3.721 -7.504 1.00 93.19 87 LEU A C 1
ATOM 613 O O . LEU A 1 87 ? 6.290 -3.648 -8.419 1.00 93.19 87 LEU A O 1
ATOM 617 N N . ALA A 1 88 ? 5.787 -3.401 -6.248 1.00 93.50 88 ALA A N 1
ATOM 618 C CA . ALA A 1 88 ? 7.111 -2.931 -5.853 1.00 93.50 88 ALA A CA 1
ATOM 619 C C . ALA A 1 88 ? 8.226 -3.922 -6.230 1.00 93.50 88 ALA A C 1
ATOM 621 O O . ALA A 1 88 ? 9.244 -3.530 -6.799 1.00 93.50 88 ALA A O 1
ATOM 622 N N . ALA A 1 89 ? 8.018 -5.217 -5.969 1.00 93.19 89 ALA A N 1
ATOM 623 C CA . ALA A 1 89 ? 8.977 -6.258 -6.331 1.00 93.19 89 ALA A CA 1
ATOM 624 C C . A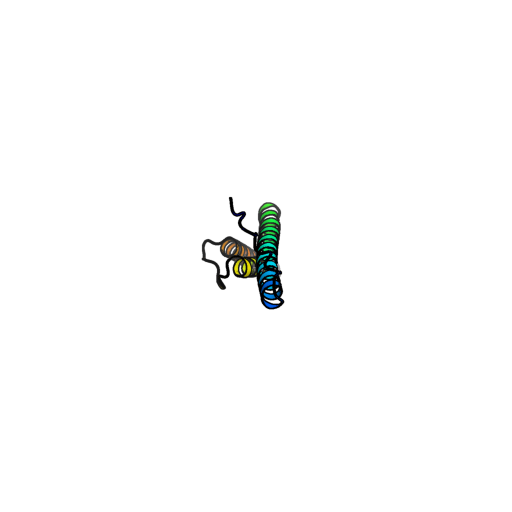LA A 1 89 ? 9.158 -6.383 -7.855 1.00 93.19 89 ALA A C 1
ATOM 626 O O . ALA A 1 89 ? 10.271 -6.611 -8.334 1.00 93.19 89 ALA A O 1
ATOM 627 N N . ALA A 1 90 ? 8.079 -6.217 -8.628 1.00 93.19 90 ALA A N 1
ATOM 628 C CA . ALA A 1 90 ? 8.148 -6.198 -10.086 1.00 93.19 90 ALA A CA 1
ATOM 629 C C . ALA A 1 90 ? 8.968 -5.001 -10.597 1.00 93.19 90 ALA A C 1
ATOM 631 O O . ALA A 1 90 ? 9.824 -5.182 -11.464 1.00 93.19 90 ALA A O 1
ATOM 632 N N . ASN A 1 91 ? 8.775 -3.816 -10.011 1.00 92.62 91 ASN A N 1
ATOM 633 C CA . ASN A 1 91 ? 9.528 -2.610 -10.360 1.00 92.62 91 ASN A CA 1
ATOM 634 C C . ASN A 1 91 ? 11.018 -2.743 -10.038 1.00 92.62 91 ASN A C 1
ATOM 636 O O . ASN A 1 91 ? 11.856 -2.442 -10.886 1.00 92.62 91 ASN A O 1
ATOM 640 N N . GLU A 1 92 ? 11.371 -3.252 -8.853 1.00 90.88 92 GLU A N 1
ATOM 641 C CA . GLU A 1 92 ? 12.774 -3.510 -8.506 1.00 90.88 92 GLU A CA 1
ATOM 642 C C . GLU A 1 92 ? 13.425 -4.500 -9.473 1.00 90.88 92 GLU A C 1
ATOM 644 O O . GLU A 1 92 ? 14.565 -4.300 -9.900 1.00 90.88 92 GLU A O 1
ATOM 649 N N . LYS A 1 93 ? 12.705 -5.565 -9.849 1.00 90.94 93 LYS A N 1
ATOM 650 C CA . LYS A 1 93 ? 13.203 -6.543 -10.820 1.00 90.94 93 LYS A CA 1
ATOM 651 C C . LYS A 1 93 ? 13.427 -5.901 -12.189 1.00 90.94 93 LYS A C 1
ATOM 653 O O . LYS A 1 93 ? 14.483 -6.111 -12.781 1.00 90.94 93 LYS A O 1
ATOM 658 N N . ALA A 1 94 ? 12.472 -5.111 -12.675 1.00 88.31 94 ALA A N 1
ATOM 659 C CA . ALA A 1 94 ? 12.593 -4.404 -13.947 1.00 88.31 94 ALA A CA 1
ATOM 660 C C . ALA A 1 94 ? 13.779 -3.424 -13.942 1.00 88.31 94 ALA A C 1
ATOM 662 O O . ALA A 1 94 ? 14.572 -3.412 -14.882 1.00 88.31 94 ALA A O 1
ATOM 663 N N . ALA A 1 95 ? 13.960 -2.669 -12.855 1.00 87.81 95 ALA A N 1
ATOM 664 C CA . ALA A 1 95 ? 15.077 -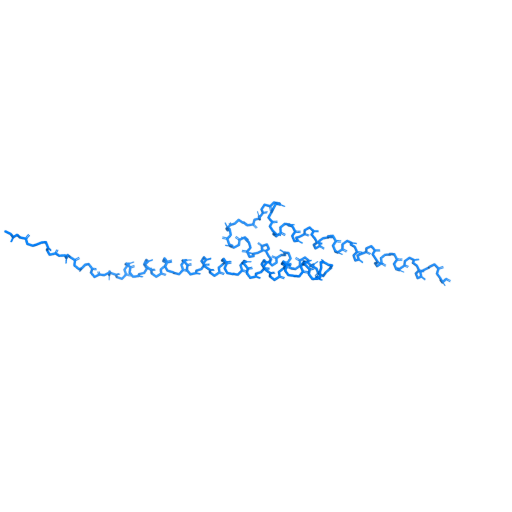1.740 -12.701 1.00 87.81 95 ALA A CA 1
ATOM 665 C C . ALA A 1 95 ? 16.444 -2.450 -12.703 1.00 87.81 95 ALA A C 1
ATOM 667 O O . ALA A 1 95 ? 17.399 -1.950 -13.301 1.00 87.81 95 ALA A O 1
ATOM 668 N N . ARG A 1 96 ? 16.550 -3.626 -12.067 1.00 88.00 96 ARG A N 1
ATOM 669 C CA . ARG A 1 96 ? 17.779 -4.442 -12.086 1.00 88.00 96 ARG A CA 1
ATOM 670 C C . ARG A 1 96 ? 18.095 -4.963 -13.484 1.00 88.00 96 ARG A C 1
ATOM 672 O O . ARG A 1 96 ? 19.211 -4.769 -13.949 1.00 88.00 96 ARG A O 1
ATOM 679 N N . LEU A 1 97 ? 17.105 -5.537 -14.166 1.00 86.62 97 LEU A N 1
ATOM 680 C CA . LEU A 1 97 ? 17.276 -6.046 -15.530 1.00 86.62 97 LEU A CA 1
ATOM 681 C C . LEU A 1 97 ? 17.680 -4.934 -16.508 1.00 86.62 97 LEU A C 1
ATOM 683 O O . LEU A 1 97 ? 18.552 -5.142 -17.346 1.00 86.62 97 LEU A O 1
ATOM 687 N N . GLY A 1 98 ? 17.106 -3.734 -16.371 1.00 81.38 98 GLY A N 1
ATOM 688 C CA . GLY A 1 98 ? 17.501 -2.573 -17.173 1.00 81.38 98 GLY A CA 1
ATOM 689 C C . GLY A 1 98 ? 18.957 -2.152 -16.946 1.00 81.38 98 GLY A C 1
ATOM 690 O O . GLY A 1 98 ? 19.666 -1.860 -17.907 1.00 81.38 98 GLY A O 1
ATOM 691 N N . LYS A 1 99 ? 19.437 -2.175 -15.694 1.00 81.25 99 LYS A N 1
ATOM 692 C CA . LYS A 1 99 ? 20.851 -1.899 -15.375 1.00 81.25 99 LYS A CA 1
ATOM 693 C C . LYS A 1 99 ? 21.795 -2.950 -15.953 1.00 81.25 99 LYS A C 1
ATOM 695 O O . LYS A 1 99 ? 22.842 -2.591 -16.481 1.00 81.25 99 LYS A O 1
ATOM 700 N N . GLU A 1 100 ? 21.435 -4.226 -15.858 1.00 78.44 100 GLU A N 1
ATOM 701 C CA . GLU A 1 100 ? 22.238 -5.327 -16.400 1.00 78.44 100 GLU A CA 1
ATOM 702 C C . GLU A 1 100 ? 22.314 -5.271 -17.932 1.00 78.44 100 GLU A C 1
ATOM 704 O O . GLU A 1 100 ? 23.394 -5.441 -18.496 1.00 78.44 100 GLU A O 1
ATOM 709 N N . ALA A 1 101 ? 21.203 -4.954 -18.605 1.00 75.81 101 ALA A N 1
ATOM 710 C CA . ALA A 1 101 ? 21.166 -4.776 -20.055 1.00 75.81 101 ALA A CA 1
ATOM 711 C C . ALA A 1 101 ? 21.989 -3.561 -20.521 1.00 75.81 101 ALA A C 1
ATOM 713 O O . ALA A 1 101 ? 22.738 -3.669 -21.489 1.00 75.81 101 ALA A O 1
ATOM 714 N N . GLY A 1 102 ? 21.902 -2.428 -19.813 1.00 75.44 102 GLY A N 1
ATOM 715 C CA . GLY A 1 102 ? 22.712 -1.242 -20.112 1.00 75.44 102 GLY A CA 1
ATOM 716 C C . GLY A 1 102 ? 24.213 -1.506 -19.968 1.00 75.44 102 GLY A C 1
ATOM 717 O O . GLY A 1 102 ? 24.987 -1.172 -20.858 1.00 75.44 102 GLY A O 1
ATOM 718 N N . ALA A 1 103 ? 24.618 -2.201 -18.901 1.00 73.19 103 ALA A N 1
ATOM 719 C CA . ALA A 1 103 ? 26.017 -2.561 -18.675 1.00 73.19 103 ALA A CA 1
ATOM 720 C C . ALA A 1 103 ? 26.568 -3.575 -19.697 1.00 73.19 103 ALA A C 1
ATOM 722 O O . ALA A 1 103 ? 27.774 -3.615 -19.931 1.00 73.19 103 ALA A O 1
ATOM 723 N N . ALA A 1 104 ? 25.713 -4.417 -20.286 1.00 72.25 104 ALA A N 1
ATOM 724 C CA . ALA A 1 104 ? 26.104 -5.351 -21.341 1.00 72.25 104 ALA A CA 1
ATOM 725 C C . ALA A 1 104 ? 26.285 -4.661 -22.704 1.00 72.25 104 ALA A C 1
ATOM 727 O O . ALA A 1 104 ? 27.161 -5.060 -23.465 1.00 72.25 104 ALA A O 1
ATOM 728 N N . LEU A 1 105 ? 25.488 -3.625 -22.992 1.00 71.25 105 LEU A N 1
ATOM 729 C CA . LEU A 1 105 ? 25.625 -2.797 -24.194 1.00 71.25 105 LEU A CA 1
ATOM 730 C C . LEU A 1 105 ? 26.902 -1.948 -24.161 1.00 71.25 105 LEU A C 1
ATOM 732 O O . LEU A 1 105 ? 27.614 -1.902 -25.153 1.00 71.25 105 LEU A O 1
ATOM 736 N N . GLU A 1 106 ? 27.232 -1.346 -23.016 1.00 70.94 106 GLU A N 1
ATOM 737 C CA . GLU A 1 106 ? 28.437 -0.510 -22.879 1.00 70.94 106 GLU A CA 1
ATOM 738 C C . GLU A 1 106 ? 29.737 -1.319 -23.009 1.00 70.94 106 GLU A C 1
ATOM 740 O O . GLU A 1 106 ? 30.715 -0.840 -23.564 1.00 70.94 106 GLU A O 1
ATOM 745 N N . LYS A 1 107 ? 29.734 -2.591 -22.589 1.00 67.38 107 LYS A N 1
ATOM 746 C CA . LYS A 1 107 ? 30.878 -3.507 -22.756 1.00 67.38 107 LYS A CA 1
ATOM 747 C C . LYS A 1 107 ? 31.027 -4.099 -24.159 1.00 67.38 107 LYS A C 1
ATOM 749 O O . LYS A 1 107 ? 32.000 -4.806 -24.396 1.00 67.38 107 LYS A O 1
ATOM 754 N N . ALA A 1 108 ? 30.047 -3.914 -25.041 1.00 65.00 108 ALA A N 1
ATOM 755 C CA . ALA A 1 108 ? 30.097 -4.421 -26.412 1.00 65.00 108 ALA A CA 1
ATOM 756 C C . ALA A 1 108 ? 30.635 -3.381 -27.414 1.00 65.00 108 ALA A C 1
ATOM 758 O O . ALA A 1 108 ? 30.894 -3.746 -28.559 1.00 65.00 108 ALA A O 1
ATOM 759 N N . ASP A 1 109 ? 30.791 -2.122 -26.985 1.00 60.53 109 ASP A N 1
ATOM 760 C CA . ASP A 1 109 ? 31.273 -0.990 -27.796 1.00 60.53 109 ASP A CA 1
ATOM 761 C C . ASP A 1 109 ? 32.737 -0.596 -27.473 1.00 60.53 109 ASP A C 1
ATOM 763 O O . ASP A 1 109 ? 33.280 0.316 -28.094 1.00 60.53 109 ASP A O 1
ATOM 767 N N . GLU A 1 110 ? 33.385 -1.295 -26.529 1.00 53.78 110 GLU A N 1
ATOM 768 C CA . GLU A 1 110 ? 34.803 -1.134 -26.140 1.00 53.78 110 GLU A CA 1
ATOM 769 C C . GLU A 1 110 ? 35.656 -2.312 -26.638 1.00 53.78 110 GLU A C 1
ATOM 771 O O . GLU A 1 110 ? 36.771 -2.061 -27.157 1.00 53.78 110 GLU A O 1
#

Organism: NCBI:txid1168546

pLDDT: mean 81.69, std 13.74, range [39.16, 94.0]

Radius of gyration: 25.86 Å; chains: 1; bounding box: 85×23×72 Å

Secondary structure (DSSP, 8-state):
---------PPPHHHHHHHHHHHHHHHHHHHHHHHHHHHHHHHHHHHHH-GGG--HHHHHHHHHHHHHHHS-SS--TTSHHHHHHHHHHHHHHHHHHHHHHHHHHHTT--